Protein AF-A0A371NVS5-F1 (afdb_monomer_lite)

Organism: NCBI:txid2293570

Radius of gyration: 13.07 Å; chains: 1; bounding box: 30×23×36 Å

Foldseek 3Di:
DWEWEWEADLPATGTDTPPPPDPDDPCLLVLDDPVLSVLSRVLSVLCNVQLPDDPVVLVVCVVSLVVSQVSQVVSQVNSVVSPPVYHYWYQRSSVRGIDD

Structure (mmCIF, N/CA/C/O backbone):
data_AF-A0A371NVS5-F1
#
_entry.id   AF-A0A371NVS5-F1
#
loop_
_atom_site.group_PDB
_atom_site.id
_atom_site.type_symbol
_atom_site.label_atom_id
_atom_site.label_alt_id
_atom_site.label_comp_id
_atom_site.label_asym_id
_atom_site.label_entity_id
_atom_site.label_seq_id
_atom_site.pdbx_PDB_ins_code
_atom_site.Cartn_x
_atom_site.Cartn_y
_atom_site.Cartn_z
_atom_site.occupancy
_atom_site.B_iso_or_equiv
_atom_site.auth_seq_id
_atom_site.auth_comp_id
_atom_site.auth_asym_id
_atom_site.auth_atom_id
_atom_site.pdbx_PDB_model_num
ATOM 1 N N . MET A 1 1 ? -20.319 0.389 9.300 1.00 77.38 1 MET A N 1
ATOM 2 C CA . MET A 1 1 ? -19.194 -0.466 8.876 1.00 77.38 1 MET A CA 1
ATOM 3 C C . MET A 1 1 ? -18.427 0.375 7.890 1.00 77.38 1 MET A C 1
ATOM 5 O O . MET A 1 1 ? -19.064 0.831 6.953 1.00 77.38 1 MET A O 1
ATOM 9 N N . ARG A 1 2 ? -17.161 0.684 8.177 1.00 82.12 2 ARG A N 1
ATOM 10 C CA . ARG A 1 2 ? -16.365 1.583 7.330 1.00 82.12 2 ARG A CA 1
ATOM 11 C C . ARG A 1 2 ? -15.827 0.826 6.121 1.00 82.12 2 ARG A C 1
ATOM 13 O O . ARG A 1 2 ? -15.496 -0.355 6.259 1.00 82.12 2 ARG A O 1
ATOM 20 N N . TYR A 1 3 ? -15.735 1.499 4.984 1.00 85.56 3 TYR A N 1
ATOM 21 C CA . TYR A 1 3 ? -15.092 0.975 3.786 1.00 85.56 3 TYR A CA 1
ATOM 22 C C . TYR A 1 3 ? -13.858 1.815 3.526 1.00 85.56 3 TYR A C 1
ATOM 24 O O . TYR A 1 3 ? -13.966 3.006 3.289 1.00 85.56 3 TYR A O 1
ATOM 32 N N . LEU A 1 4 ? -12.689 1.204 3.632 1.00 87.31 4 LEU A N 1
ATOM 33 C CA . LEU A 1 4 ? -11.411 1.879 3.516 1.00 87.31 4 LEU A CA 1
ATOM 34 C C . LEU A 1 4 ? -10.693 1.420 2.249 1.00 87.31 4 LEU A C 1
ATOM 36 O O . LEU A 1 4 ? -10.844 0.274 1.824 1.00 87.31 4 LEU A O 1
ATOM 40 N N . VAL A 1 5 ? -9.875 2.289 1.670 1.00 88.62 5 VAL A N 1
ATOM 41 C CA . VAL A 1 5 ? -8.953 1.945 0.586 1.00 88.62 5 VAL A CA 1
ATOM 42 C C . VAL A 1 5 ? -7.539 2.290 1.022 1.00 88.62 5 VAL A C 1
ATOM 44 O O . VAL A 1 5 ? -7.272 3.442 1.349 1.00 88.62 5 VAL A O 1
ATOM 47 N N . LEU A 1 6 ? -6.654 1.295 1.002 1.00 89.94 6 LEU A N 1
ATOM 48 C CA . LEU A 1 6 ? -5.217 1.449 1.197 1.00 89.94 6 LEU A CA 1
ATOM 49 C C . LEU A 1 6 ? -4.523 1.537 -0.167 1.00 89.94 6 LEU A C 1
ATOM 51 O O . LEU A 1 6 ? -4.643 0.618 -0.980 1.00 89.94 6 LEU A O 1
ATOM 55 N N . SER A 1 7 ? -3.757 2.595 -0.406 1.00 91.06 7 SER A N 1
ATOM 56 C CA . SER A 1 7 ? -2.872 2.721 -1.567 1.00 91.06 7 SER A CA 1
ATOM 57 C C . SER A 1 7 ? -1.578 3.439 -1.194 1.00 91.06 7 SER A C 1
ATOM 59 O O . SER A 1 7 ? -1.500 4.136 -0.181 1.00 91.06 7 SER A O 1
ATOM 61 N N . ALA A 1 8 ? -0.535 3.230 -1.996 1.00 88.56 8 ALA A N 1
ATOM 62 C CA . ALA A 1 8 ? 0.677 4.024 -1.866 1.00 88.56 8 ALA A CA 1
ATOM 63 C C . ALA A 1 8 ? 0.460 5.384 -2.553 1.00 88.56 8 ALA A C 1
ATOM 65 O O . ALA A 1 8 ? -0.352 5.490 -3.469 1.00 88.56 8 ALA A O 1
ATOM 66 N N . ASP A 1 9 ? 1.171 6.415 -2.111 1.00 85.06 9 ASP A N 1
ATOM 67 C CA . ASP A 1 9 ? 1.125 7.765 -2.682 1.00 85.06 9 ASP A CA 1
ATOM 68 C C . ASP A 1 9 ? 2.523 8.402 -2.637 1.00 85.06 9 ASP A C 1
ATOM 70 O O . ASP A 1 9 ? 3.383 7.996 -1.853 1.00 85.06 9 ASP A O 1
ATOM 74 N N . TYR A 1 10 ? 2.753 9.420 -3.463 1.00 75.62 10 TYR A N 1
ATOM 75 C CA . TYR A 1 10 ? 4.009 10.167 -3.585 1.00 75.62 10 TYR A CA 1
ATOM 76 C C . TYR A 1 10 ? 4.449 10.873 -2.296 1.00 75.62 10 TYR A C 1
ATOM 78 O O . TYR A 1 10 ? 5.629 11.188 -2.151 1.00 75.62 10 TYR A O 1
ATOM 86 N N . MET A 1 11 ? 3.511 11.185 -1.399 1.00 72.81 11 MET A N 1
ATOM 87 C CA . MET A 1 11 ? 3.783 11.933 -0.166 1.00 72.81 11 MET A CA 1
ATOM 88 C C . MET A 1 11 ? 3.617 11.029 1.056 1.00 72.81 11 MET A C 1
ATOM 90 O O . MET A 1 11 ? 4.602 10.704 1.712 1.00 72.81 11 MET A O 1
ATOM 94 N N . ASP A 1 12 ? 2.394 10.560 1.305 1.00 72.38 12 ASP A N 1
ATOM 95 C CA . ASP A 1 12 ? 2.031 9.775 2.485 1.00 72.38 12 ASP A CA 1
ATOM 96 C C . ASP A 1 12 ? 1.139 8.592 2.085 1.00 72.38 12 ASP A C 1
ATOM 98 O O . ASP A 1 12 ? 0.356 8.726 1.149 1.00 72.38 12 ASP A O 1
ATOM 102 N N . PRO A 1 13 ? 1.211 7.438 2.774 1.00 68.81 13 PRO A N 1
ATOM 103 C CA . PRO A 1 13 ? 0.295 6.330 2.517 1.00 68.81 13 PRO A CA 1
ATOM 104 C C . PRO A 1 13 ? -1.160 6.799 2.568 1.00 68.81 13 PRO A C 1
ATOM 106 O O . PRO A 1 13 ? -1.586 7.432 3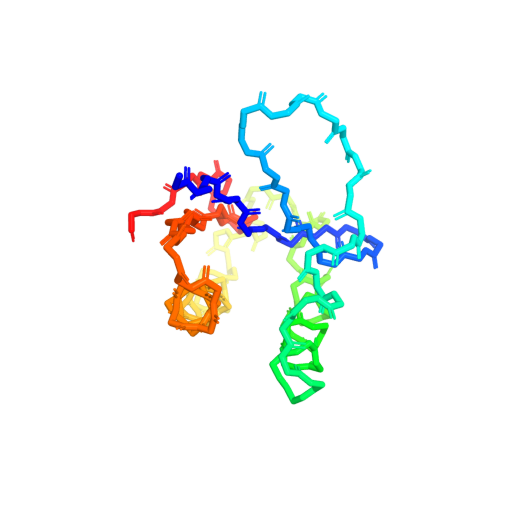.536 1.00 68.81 13 PRO A O 1
ATOM 109 N N . ASN A 1 14 ? -1.931 6.449 1.545 1.00 77.69 14 ASN A N 1
ATOM 110 C CA . ASN A 1 14 ? -3.328 6.830 1.459 1.00 77.69 14 ASN A CA 1
ATOM 111 C C . ASN A 1 14 ? -4.185 5.730 2.095 1.00 77.69 14 ASN A C 1
ATOM 113 O O . ASN A 1 14 ? -4.200 4.594 1.619 1.00 77.69 14 ASN A O 1
ATOM 117 N N . LEU A 1 15 ? -4.879 6.063 3.184 1.00 78.19 15 LEU A N 1
ATOM 118 C CA . LEU A 1 15 ? -5.891 5.217 3.811 1.00 78.19 15 LEU A CA 1
ATOM 119 C C . LEU A 1 15 ? -7.182 6.026 3.931 1.00 78.19 15 LEU A C 1
ATOM 121 O O . LEU A 1 15 ? -7.378 6.758 4.897 1.00 78.19 15 LEU A O 1
ATOM 125 N N . ARG A 1 16 ? -8.045 5.914 2.923 1.00 75.81 16 ARG A N 1
ATOM 126 C CA . ARG A 1 16 ? -9.238 6.763 2.764 1.00 75.81 16 ARG A CA 1
ATOM 127 C C . ARG A 1 16 ? -10.531 6.001 2.988 1.00 75.81 16 ARG A C 1
ATOM 129 O O . ARG A 1 16 ? -10.590 4.818 2.671 1.00 75.81 16 ARG A O 1
ATOM 136 N N . ASP A 1 17 ? -11.570 6.691 3.449 1.00 73.19 17 ASP A N 1
ATOM 137 C CA . ASP A 1 17 ? -12.936 6.158 3.463 1.00 73.19 17 ASP A CA 1
ATOM 138 C C . ASP A 1 17 ? -13.578 6.290 2.069 1.00 73.19 17 ASP A C 1
ATOM 140 O O . ASP A 1 17 ? -13.654 7.385 1.505 1.00 73.19 17 ASP A O 1
ATOM 144 N N . ASP A 1 18 ? -14.023 5.166 1.510 1.00 68.81 18 ASP A N 1
ATOM 145 C CA . ASP A 1 18 ? -14.617 5.045 0.174 1.00 68.81 18 ASP A CA 1
ATOM 146 C C . ASP A 1 18 ? -15.987 5.749 0.081 1.00 68.81 18 ASP A C 1
ATOM 148 O O . ASP A 1 18 ? -16.395 6.169 -1.001 1.00 68.81 18 ASP A O 1
ATOM 152 N N . GLU A 1 19 ? -16.694 5.945 1.205 1.00 63.50 19 GLU A N 1
ATOM 153 C CA . GLU A 1 19 ? -18.001 6.623 1.228 1.00 63.50 19 GLU A CA 1
ATOM 154 C C . GLU A 1 19 ? -17.896 8.152 1.374 1.00 63.50 19 GLU A C 1
ATOM 156 O O . GLU A 1 19 ? -18.844 8.868 1.041 1.00 63.50 19 GLU A O 1
ATOM 161 N N . SER A 1 20 ? -16.766 8.678 1.861 1.00 54.66 20 SER A N 1
ATOM 162 C CA . SER A 1 20 ? -16.663 10.091 2.265 1.00 54.66 20 SER A CA 1
ATOM 163 C C . SER A 1 20 ? -16.334 11.048 1.109 1.00 54.66 20 SER A C 1
ATOM 165 O O . SER A 1 20 ? -16.632 12.239 1.184 1.00 54.66 20 SER A O 1
ATOM 167 N N . GLY A 1 21 ? -15.730 10.568 0.013 1.00 48.66 21 GLY A N 1
ATOM 168 C CA . GLY A 1 21 ? -15.341 11.417 -1.128 1.00 48.66 21 GLY A CA 1
ATOM 169 C C . GLY A 1 21 ? -14.342 12.541 -0.789 1.00 48.66 21 GLY A C 1
ATOM 170 O O . GLY A 1 21 ? -14.062 13.387 -1.636 1.00 48.66 21 GLY A O 1
ATOM 171 N N . SER A 1 22 ? -13.816 12.560 0.438 1.00 43.69 22 SER A N 1
ATOM 172 C CA . SER A 1 22 ? -12.777 13.470 0.912 1.00 43.69 22 SER A CA 1
ATOM 173 C C . SER A 1 22 ? -11.422 12.931 0.461 1.00 43.69 22 SER A C 1
ATOM 175 O O . SER A 1 22 ? -11.016 11.845 0.866 1.00 43.69 22 SER A O 1
ATOM 177 N N . GLU A 1 23 ? -10.733 13.669 -0.414 1.00 44.12 23 GLU A N 1
ATOM 178 C CA . GLU A 1 23 ? -9.445 13.261 -1.002 1.00 44.12 23 GLU A CA 1
ATOM 179 C C . GLU A 1 23 ? -8.290 13.190 0.007 1.00 44.12 23 GLU A C 1
ATOM 181 O O . GLU A 1 23 ? -7.214 12.713 -0.338 1.00 44.12 23 GLU A O 1
ATOM 186 N N . PHE A 1 24 ? -8.492 13.619 1.252 1.00 43.88 24 PHE A N 1
ATOM 187 C CA . PHE A 1 24 ? -7.450 13.622 2.267 1.00 43.88 24 PHE A CA 1
ATOM 188 C C . PHE A 1 24 ? -8.073 13.409 3.640 1.00 43.88 24 PHE A C 1
ATOM 190 O O . PHE A 1 24 ? -8.563 14.363 4.232 1.00 43.88 24 PHE A O 1
ATOM 197 N N . ASP A 1 25 ? -8.001 12.193 4.175 1.00 49.84 25 ASP A N 1
ATOM 198 C CA . ASP A 1 25 ? -8.078 12.013 5.624 1.00 49.84 25 ASP A CA 1
ATOM 199 C C . ASP A 1 25 ? -6.891 11.177 6.092 1.00 49.84 25 ASP A C 1
ATOM 201 O O . ASP A 1 25 ? -6.917 9.955 6.193 1.00 49.84 25 ASP A O 1
ATOM 205 N N . VAL A 1 26 ? -5.833 11.917 6.422 1.00 50.06 26 VAL A N 1
ATOM 206 C CA . VAL A 1 26 ? -4.616 11.484 7.124 1.00 50.06 26 VAL A CA 1
ATOM 207 C C . VAL A 1 26 ? -4.941 10.924 8.529 1.00 50.06 26 VAL A C 1
ATOM 209 O O . VAL A 1 26 ? -4.051 10.500 9.260 1.00 50.06 26 VAL A O 1
ATOM 212 N N . ASP A 1 27 ? -6.215 10.877 8.928 1.00 58.72 27 ASP A N 1
ATOM 213 C CA . ASP A 1 27 ? -6.628 10.540 10.288 1.00 58.72 27 ASP A CA 1
ATOM 214 C C . ASP A 1 27 ? -6.803 9.036 10.545 1.00 58.72 27 ASP A C 1
ATOM 216 O O . ASP A 1 27 ? -6.586 8.592 11.669 1.00 58.72 27 ASP A O 1
ATOM 220 N N . VAL A 1 28 ? -7.080 8.207 9.529 1.00 62.34 28 VAL A N 1
ATOM 221 C CA . VAL A 1 28 ? -7.291 6.759 9.760 1.00 62.34 28 VAL A CA 1
ATOM 222 C C . VAL A 1 28 ? -5.983 6.044 10.122 1.00 62.34 28 VAL A C 1
ATOM 224 O O . VAL A 1 28 ? -5.977 5.100 10.912 1.00 62.34 28 VAL A O 1
ATOM 227 N N . VAL A 1 29 ? -4.841 6.524 9.616 1.00 68.38 29 VAL A N 1
ATOM 228 C CA . VAL A 1 29 ? -3.517 6.009 10.014 1.00 68.38 29 VAL A CA 1
ATOM 229 C C . VAL A 1 29 ? -3.216 6.313 11.492 1.00 68.38 29 VAL A C 1
ATOM 231 O O . VAL A 1 29 ? -2.485 5.561 12.130 1.00 68.38 29 VAL A O 1
ATOM 234 N N . ASN A 1 30 ? -3.819 7.355 12.076 1.00 71.31 30 ASN A N 1
ATOM 235 C CA . ASN A 1 30 ? -3.712 7.643 13.511 1.00 71.31 30 ASN A CA 1
ATOM 236 C C . ASN A 1 30 ? -4.676 6.802 14.370 1.00 71.31 30 ASN A C 1
ATOM 238 O O . ASN A 1 30 ? -4.526 6.769 15.592 1.00 71.31 30 ASN A O 1
ATOM 242 N N . GLU A 1 31 ? -5.664 6.137 13.760 1.00 83.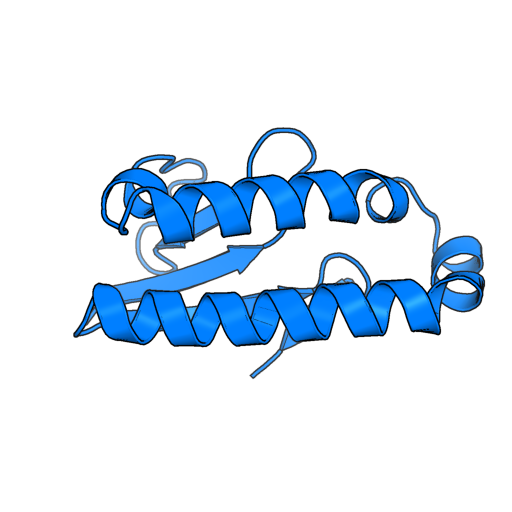38 31 GLU A N 1
ATOM 243 C CA . GLU A 1 31 ? -6.602 5.248 14.459 1.00 83.38 31 GLU A CA 1
ATOM 244 C C . GLU A 1 31 ? -6.037 3.835 14.674 1.00 83.38 31 GLU A C 1
ATOM 246 O O . GLU A 1 31 ? -6.534 3.104 15.533 1.00 83.38 31 GLU A O 1
ATOM 251 N N . VAL A 1 32 ? -4.999 3.449 13.925 1.00 86.81 32 VAL A N 1
ATOM 252 C CA . VAL A 1 32 ? -4.292 2.174 14.108 1.00 86.81 32 VAL A CA 1
ATOM 253 C C . VAL A 1 32 ? -3.149 2.286 15.120 1.00 86.81 32 VAL A C 1
ATOM 255 O O . VAL A 1 32 ? -2.706 3.368 15.508 1.00 86.81 32 VAL A O 1
ATOM 258 N N . SER A 1 33 ? -2.643 1.139 15.564 1.00 91.56 33 SER A N 1
ATOM 259 C CA . SER A 1 33 ? -1.508 1.058 16.473 1.00 91.56 33 SER A CA 1
ATOM 260 C C . SER A 1 33 ? -0.261 1.751 15.891 1.00 91.56 33 SER A C 1
ATOM 262 O O . SER A 1 33 ? -0.002 1.652 14.689 1.00 91.56 33 SER A O 1
ATOM 264 N N . PRO A 1 34 ? 0.591 2.393 16.721 1.00 88.69 34 PRO A N 1
ATOM 265 C CA . PRO A 1 34 ? 1.801 3.064 16.233 1.00 88.69 34 PRO A CA 1
ATOM 266 C C . PRO A 1 34 ? 2.752 2.144 15.458 1.00 88.69 34 PRO A C 1
ATOM 268 O O . PRO A 1 34 ? 3.444 2.589 14.546 1.00 88.69 34 PRO A O 1
ATOM 271 N N . SER A 1 35 ? 2.782 0.853 15.806 1.00 92.12 35 SER A N 1
ATOM 272 C CA . SER A 1 35 ? 3.522 -0.168 15.061 1.00 92.12 35 SER A CA 1
ATOM 273 C C . SER A 1 35 ? 2.961 -0.381 13.659 1.00 92.12 35 SER A C 1
ATOM 275 O O . SER A 1 35 ? 3.727 -0.418 12.703 1.00 92.12 35 SER A O 1
ATOM 277 N N . LEU A 1 36 ? 1.636 -0.496 13.524 1.00 92.12 36 LEU A N 1
ATOM 278 C CA . LEU A 1 36 ? 1.002 -0.680 12.223 1.00 92.12 36 LEU A CA 1
ATOM 279 C C . LEU A 1 36 ? 1.147 0.582 11.364 1.00 92.12 36 LEU A C 1
ATOM 281 O O . LEU A 1 36 ? 1.493 0.480 10.192 1.00 92.12 36 LEU A O 1
ATOM 285 N N . ALA A 1 37 ? 0.996 1.768 11.956 1.00 90.00 37 ALA A N 1
ATOM 286 C CA . ALA A 1 37 ? 1.257 3.033 11.272 1.00 90.00 37 ALA A CA 1
ATOM 287 C C . ALA A 1 37 ? 2.695 3.108 10.722 1.00 90.00 37 ALA A C 1
ATOM 289 O O . ALA A 1 37 ? 2.899 3.474 9.564 1.00 90.00 37 ALA A O 1
ATOM 290 N N . ALA A 1 38 ? 3.697 2.708 11.515 1.00 90.50 38 ALA A N 1
ATOM 291 C CA . ALA A 1 38 ? 5.090 2.673 11.070 1.00 90.50 38 ALA A CA 1
ATOM 292 C C . ALA A 1 38 ? 5.312 1.689 9.907 1.00 90.50 38 ALA A C 1
ATOM 294 O O . ALA A 1 38 ? 5.996 2.032 8.940 1.00 90.50 38 ALA A O 1
ATOM 295 N N . ASP A 1 39 ? 4.694 0.504 9.961 1.00 93.50 39 ASP A N 1
ATOM 296 C CA . ASP A 1 39 ? 4.788 -0.493 8.890 1.00 93.50 39 ASP A CA 1
ATOM 297 C C . ASP A 1 39 ? 4.165 0.004 7.577 1.00 93.50 39 ASP A C 1
ATOM 299 O O . ASP A 1 39 ? 4.702 -0.277 6.501 1.00 93.50 39 ASP A O 1
ATOM 303 N N . ILE A 1 40 ? 3.051 0.744 7.659 1.00 91.38 40 ILE A N 1
ATOM 304 C CA . ILE A 1 40 ? 2.378 1.363 6.509 1.00 91.38 40 ILE A CA 1
ATO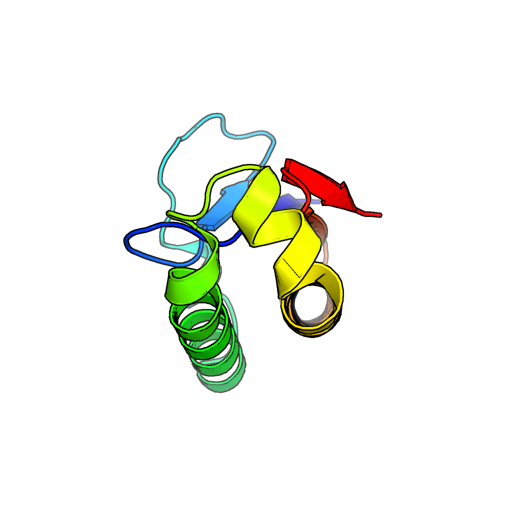M 305 C C . ILE A 1 40 ? 3.274 2.445 5.887 1.00 91.38 40 ILE A C 1
ATOM 307 O O . ILE A 1 40 ? 3.445 2.482 4.668 1.00 91.38 40 ILE A O 1
ATOM 311 N N . VAL A 1 41 ? 3.899 3.295 6.706 1.00 90.69 41 VAL A N 1
ATOM 312 C CA . VAL A 1 41 ? 4.832 4.331 6.229 1.00 90.69 41 VAL A CA 1
ATOM 313 C C . VAL A 1 41 ? 6.059 3.709 5.560 1.00 90.69 41 VAL A C 1
ATOM 315 O O . VAL A 1 41 ? 6.461 4.133 4.477 1.00 90.69 41 VAL A O 1
ATOM 318 N N . GLU A 1 42 ? 6.655 2.678 6.160 1.00 92.94 42 GLU A N 1
ATOM 319 C CA . GLU A 1 42 ? 7.802 1.979 5.572 1.00 92.94 42 GLU A CA 1
ATOM 320 C C . GLU A 1 42 ? 7.440 1.307 4.237 1.00 92.94 42 GLU A C 1
ATOM 322 O O . GLU A 1 42 ? 8.208 1.360 3.267 1.00 92.94 42 GLU A O 1
ATOM 327 N N . TRP A 1 43 ? 6.253 0.707 4.163 1.00 94.50 43 TRP A N 1
ATOM 328 C CA . TRP A 1 43 ? 5.722 0.150 2.927 1.00 94.50 43 TRP A CA 1
ATOM 329 C C . TRP A 1 43 ? 5.549 1.222 1.840 1.00 94.50 43 TRP A C 1
ATOM 331 O O . TRP A 1 43 ? 6.050 1.031 0.729 1.00 94.50 43 TRP A O 1
ATOM 341 N N . ASN A 1 44 ? 4.946 2.373 2.160 1.00 92.12 44 ASN A N 1
ATOM 342 C CA . ASN A 1 44 ? 4.793 3.485 1.216 1.00 92.12 44 ASN A CA 1
ATOM 343 C C . ASN A 1 44 ? 6.145 4.012 0.717 1.00 92.12 44 ASN A C 1
ATOM 345 O O . ASN A 1 44 ? 6.327 4.245 -0.478 1.00 92.12 44 ASN A O 1
ATOM 349 N N . ASN A 1 45 ? 7.120 4.141 1.621 1.00 92.31 45 ASN A N 1
ATOM 350 C CA . ASN A 1 45 ? 8.483 4.555 1.285 1.00 92.31 45 ASN A CA 1
ATOM 351 C C . ASN A 1 45 ? 9.159 3.576 0.318 1.00 92.31 45 ASN A C 1
ATOM 353 O O . ASN A 1 45 ? 9.837 3.991 -0.620 1.00 92.31 45 ASN A O 1
ATOM 357 N N . SER A 1 46 ? 8.938 2.275 0.509 1.00 93.56 46 SER A N 1
ATOM 358 C CA . SER A 1 46 ? 9.449 1.241 -0.398 1.00 93.56 46 SER A CA 1
ATOM 359 C C . SER A 1 46 ? 8.797 1.327 -1.785 1.00 93.56 46 SER A C 1
ATOM 361 O O . SER A 1 46 ? 9.442 1.056 -2.799 1.00 93.56 46 SER A O 1
ATOM 363 N N . TYR A 1 47 ? 7.537 1.762 -1.839 1.00 92.44 47 TYR A N 1
ATOM 364 C CA . TYR A 1 47 ? 6.780 1.941 -3.075 1.00 92.44 47 TYR A CA 1
ATOM 365 C C . TYR A 1 47 ? 7.238 3.144 -3.916 1.00 92.44 47 TYR A C 1
ATOM 367 O O . TYR A 1 47 ? 7.041 3.139 -5.132 1.00 92.44 47 TYR A O 1
ATOM 375 N N . GLN A 1 48 ? 7.929 4.128 -3.328 1.00 91.31 48 GLN A N 1
ATOM 376 C CA . GLN A 1 48 ? 8.396 5.331 -4.040 1.00 91.31 48 GLN A CA 1
ATOM 377 C C . GLN A 1 48 ? 9.302 5.031 -5.238 1.00 91.31 48 GLN A C 1
ATOM 379 O O . GLN A 1 48 ? 9.348 5.805 -6.189 1.00 91.31 48 GLN A O 1
ATOM 384 N N . ALA A 1 49 ? 10.004 3.894 -5.230 1.00 91.75 49 ALA A N 1
ATOM 385 C CA . ALA A 1 49 ? 10.797 3.464 -6.377 1.00 91.75 49 ALA A CA 1
ATOM 386 C C . ALA A 1 49 ? 9.924 3.081 -7.587 1.00 91.75 49 ALA A C 1
ATOM 388 O O . ALA A 1 49 ? 10.356 3.245 -8.725 1.00 91.75 49 ALA A O 1
ATOM 389 N N . VAL A 1 50 ? 8.710 2.576 -7.347 1.00 91.62 50 VAL A N 1
ATOM 390 C CA . VAL A 1 50 ? 7.784 2.062 -8.367 1.00 91.62 50 VAL A CA 1
ATOM 391 C C . VAL A 1 50 ? 6.868 3.153 -8.910 1.00 91.62 50 VAL A C 1
ATOM 393 O O . VAL A 1 50 ? 6.600 3.183 -10.108 1.00 91.62 50 VAL A O 1
ATOM 396 N N . ILE A 1 51 ? 6.392 4.056 -8.053 1.00 88.56 51 ILE A N 1
ATOM 397 C CA . ILE A 1 51 ? 5.404 5.082 -8.410 1.00 88.56 51 ILE A CA 1
ATOM 398 C C . ILE A 1 51 ? 5.777 5.875 -9.692 1.00 88.56 51 ILE A C 1
ATOM 400 O O . ILE A 1 51 ? 4.935 5.947 -10.593 1.00 88.56 51 ILE A O 1
ATOM 404 N N . PRO A 1 52 ? 7.010 6.402 -9.865 1.00 91.38 52 PRO A N 1
ATOM 405 C CA . PRO A 1 52 ? 7.369 7.186 -11.051 1.00 91.38 52 PRO A CA 1
ATOM 406 C C . PRO A 1 52 ? 7.686 6.332 -12.292 1.00 91.38 52 PRO A C 1
ATOM 408 O O . PRO A 1 52 ? 7.979 6.887 -13.352 1.00 91.38 52 PRO A O 1
ATOM 411 N N . MET A 1 53 ? 7.688 4.997 -12.182 1.00 94.00 53 MET A N 1
ATOM 412 C CA . MET A 1 53 ? 8.009 4.110 -13.298 1.00 94.00 53 MET A CA 1
ATOM 413 C C . MET A 1 53 ? 6.936 4.175 -14.386 1.00 94.00 53 MET A C 1
ATOM 415 O O . MET A 1 53 ? 5.734 4.166 -14.109 1.00 94.00 53 MET A O 1
ATOM 419 N N . ASP A 1 54 ? 7.374 4.149 -15.642 1.00 92.94 54 ASP A N 1
ATOM 420 C CA . ASP A 1 54 ? 6.488 3.903 -16.775 1.00 92.94 54 ASP A CA 1
ATOM 421 C C . ASP A 1 54 ? 6.105 2.415 -16.885 1.00 92.94 54 ASP A C 1
ATOM 423 O O . ASP A 1 54 ? 6.552 1.557 -16.118 1.00 92.94 54 ASP A O 1
ATOM 427 N N . LEU A 1 55 ? 5.258 2.090 -17.864 1.00 92.19 55 LEU A N 1
ATOM 428 C CA . LEU A 1 55 ? 4.776 0.725 -18.069 1.00 92.19 55 LEU A CA 1
ATOM 429 C C . LEU A 1 55 ? 5.909 -0.279 -18.347 1.00 92.19 55 LEU A C 1
ATOM 431 O O . LEU A 1 55 ? 5.849 -1.409 -17.866 1.00 92.19 55 LEU A O 1
ATOM 435 N N . ALA A 1 56 ? 6.938 0.104 -19.107 1.00 93.88 56 ALA A N 1
ATOM 436 C CA . ALA A 1 56 ? 8.028 -0.804 -19.460 1.00 93.88 56 ALA A CA 1
ATOM 437 C C . ALA A 1 56 ? 8.913 -1.106 -18.242 1.00 93.88 56 ALA A C 1
ATOM 439 O O . ALA A 1 56 ? 9.257 -2.264 -17.996 1.00 93.88 56 ALA A O 1
ATOM 440 N N . ALA A 1 57 ? 9.221 -0.082 -17.445 1.00 94.62 57 ALA A N 1
ATOM 441 C CA . ALA A 1 57 ? 9.946 -0.223 -16.189 1.00 94.62 57 ALA A CA 1
ATOM 442 C C . ALA A 1 57 ? 9.168 -1.077 -15.172 1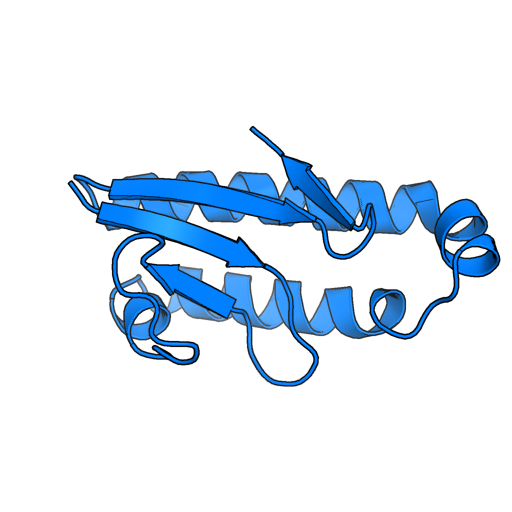.00 94.62 57 ALA A C 1
ATOM 444 O O . ALA A 1 57 ? 9.761 -1.936 -14.523 1.00 94.62 57 ALA A O 1
ATOM 445 N N . ARG A 1 58 ? 7.839 -0.929 -15.098 1.00 93.62 58 ARG A N 1
ATOM 446 C CA . ARG A 1 58 ? 6.976 -1.763 -14.239 1.00 93.62 58 ARG A CA 1
ATOM 447 C C . ARG A 1 58 ? 6.994 -3.233 -14.639 1.00 93.62 58 ARG A C 1
ATOM 449 O O . ARG A 1 58 ? 7.088 -4.093 -13.771 1.00 93.62 58 ARG A O 1
ATOM 456 N N . VAL A 1 59 ? 6.969 -3.534 -15.940 1.00 94.00 59 VAL A N 1
ATOM 457 C CA . VAL A 1 59 ? 7.111 -4.917 -16.431 1.00 94.00 59 VAL A CA 1
ATOM 458 C C . VAL A 1 59 ? 8.462 -5.506 -16.017 1.00 94.00 59 VAL A C 1
ATOM 460 O O . VAL A 1 59 ? 8.518 -6.653 -15.581 1.00 94.00 59 VAL A O 1
ATOM 463 N N . ALA A 1 60 ? 9.542 -4.727 -16.102 1.00 95.25 60 ALA A N 1
ATOM 464 C CA . ALA A 1 60 ? 10.867 -5.169 -15.667 1.00 95.25 60 ALA A CA 1
ATOM 465 C C . ALA A 1 60 ? 10.980 -5.335 -14.138 1.00 95.25 60 ALA A C 1
ATOM 467 O O . ALA A 1 60 ? 11.759 -6.161 -13.668 1.00 95.25 60 ALA A O 1
ATOM 468 N N . ALA A 1 61 ? 10.195 -4.579 -13.367 1.00 95.38 61 ALA A N 1
ATOM 469 C CA . ALA A 1 61 ? 10.161 -4.603 -11.906 1.00 95.38 61 ALA A CA 1
ATOM 470 C C . ALA A 1 61 ? 9.032 -5.480 -11.325 1.00 95.38 61 ALA A C 1
ATOM 472 O O . ALA A 1 61 ? 8.698 -5.337 -10.148 1.00 95.38 61 ALA A O 1
ATOM 473 N N . ALA A 1 62 ? 8.439 -6.383 -12.116 1.00 94.38 62 ALA A N 1
ATOM 474 C CA . ALA A 1 62 ? 7.254 -7.152 -11.724 1.00 94.38 62 ALA A CA 1
ATOM 475 C C . ALA A 1 62 ? 7.420 -7.920 -10.398 1.00 94.38 62 ALA A C 1
ATOM 477 O O . ALA A 1 62 ? 6.496 -7.937 -9.587 1.00 94.38 62 ALA A O 1
ATOM 478 N N . ASP A 1 63 ? 8.598 -8.494 -10.141 1.00 95.31 63 ASP A N 1
ATOM 479 C CA . ASP A 1 63 ? 8.871 -9.220 -8.893 1.00 95.31 63 ASP A CA 1
ATOM 480 C C . ASP A 1 63 ? 8.895 -8.291 -7.670 1.00 95.31 63 ASP A C 1
ATOM 482 O O . ASP A 1 63 ? 8.373 -8.645 -6.613 1.00 95.31 63 ASP A O 1
ATOM 486 N N . LEU A 1 64 ? 9.471 -7.092 -7.811 1.00 95.06 64 LEU A N 1
ATOM 487 C CA . LEU A 1 64 ? 9.469 -6.074 -6.758 1.00 95.06 64 LEU A CA 1
ATOM 488 C C . LEU A 1 64 ? 8.040 -5.598 -6.485 1.00 95.06 64 LEU A C 1
ATOM 490 O O . LEU A 1 64 ? 7.622 -5.539 -5.333 1.00 95.06 64 LEU A O 1
ATOM 494 N N . ILE A 1 65 ? 7.284 -5.305 -7.546 1.00 94.94 65 ILE A N 1
ATOM 495 C CA . ILE A 1 65 ? 5.878 -4.902 -7.447 1.00 94.94 65 ILE A CA 1
ATOM 496 C C . ILE A 1 65 ? 5.066 -5.978 -6.726 1.00 94.94 65 ILE A C 1
ATOM 498 O O . ILE A 1 65 ? 4.365 -5.664 -5.772 1.00 94.94 65 ILE A O 1
ATOM 502 N N . GLY A 1 66 ? 5.223 -7.250 -7.101 1.00 95.56 66 GLY A N 1
ATOM 503 C CA . GLY A 1 66 ? 4.517 -8.355 -6.456 1.00 95.56 66 GLY A CA 1
ATOM 504 C C . GLY A 1 66 ? 4.832 -8.490 -4.962 1.00 95.56 66 GLY A C 1
ATOM 505 O O . GLY A 1 66 ? 3.933 -8.765 -4.168 1.00 95.56 66 GLY A O 1
ATOM 506 N N . GLN A 1 67 ? 6.082 -8.255 -4.551 1.00 96.69 67 GLN A N 1
ATOM 507 C CA . GLN A 1 67 ? 6.462 -8.249 -3.132 1.00 96.69 67 GLN A CA 1
ATOM 508 C C . GLN A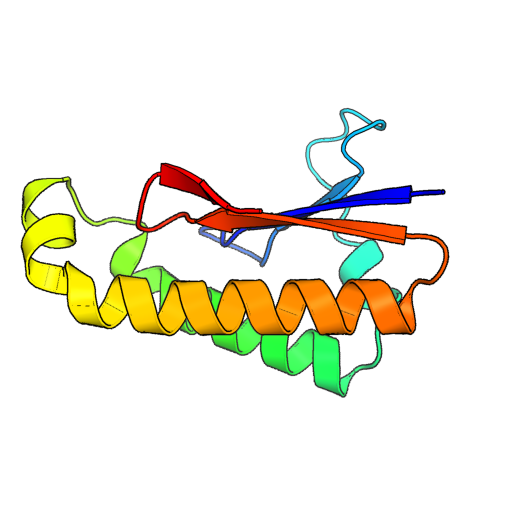 1 67 ? 5.812 -7.088 -2.370 1.00 96.69 67 GLN A C 1
ATOM 510 O O . GLN A 1 67 ? 5.287 -7.282 -1.272 1.00 96.69 67 GLN A O 1
ATOM 515 N N . LEU A 1 68 ? 5.825 -5.889 -2.956 1.00 96.00 68 LEU A N 1
ATOM 516 C CA . LEU A 1 68 ? 5.222 -4.703 -2.353 1.00 96.00 68 LEU A CA 1
ATOM 517 C C . LEU A 1 68 ? 3.692 -4.805 -2.288 1.00 96.00 68 LEU A C 1
ATOM 519 O O . LEU A 1 68 ? 3.102 -4.398 -1.289 1.00 96.00 68 LEU A O 1
ATOM 523 N N . ASP A 1 69 ? 3.061 -5.387 -3.308 1.00 95.69 69 ASP A N 1
ATOM 524 C CA . ASP A 1 69 ? 1.625 -5.679 -3.342 1.00 95.69 69 ASP A CA 1
ATOM 525 C C . ASP A 1 69 ? 1.231 -6.703 -2.280 1.00 95.69 69 ASP A C 1
ATOM 527 O O . ASP A 1 69 ? 0.248 -6.512 -1.568 1.00 95.69 69 ASP A O 1
ATOM 531 N N . GLY A 1 70 ? 2.018 -7.773 -2.130 1.00 96.31 70 GLY A N 1
ATOM 532 C CA . GLY A 1 70 ? 1.799 -8.767 -1.081 1.00 96.31 70 GLY A CA 1
ATOM 533 C C . GLY A 1 70 ? 1.856 -8.146 0.316 1.00 96.31 70 GLY A C 1
ATOM 534 O O . GLY A 1 70 ? 1.006 -8.436 1.154 1.00 96.31 70 GLY A O 1
ATOM 535 N N . ARG A 1 71 ? 2.807 -7.231 0.547 1.00 96.06 71 ARG A N 1
ATOM 536 C CA . ARG A 1 71 ? 2.883 -6.460 1.795 1.00 96.06 71 ARG A CA 1
ATOM 537 C C . ARG A 1 71 ? 1.686 -5.515 1.960 1.00 96.06 71 ARG A C 1
ATOM 539 O O . ARG A 1 71 ? 1.163 -5.411 3.061 1.00 96.06 71 ARG A O 1
ATOM 546 N N . GLY A 1 72 ? 1.228 -4.867 0.888 1.00 94.75 72 GLY A N 1
ATOM 547 C CA . GLY A 1 72 ? 0.036 -4.010 0.911 1.00 94.75 72 GLY A CA 1
ATOM 548 C C . GLY A 1 72 ? -1.237 -4.769 1.304 1.00 94.75 72 GLY A C 1
ATOM 549 O O . GLY A 1 72 ? -2.006 -4.290 2.135 1.00 94.75 72 GLY A O 1
ATOM 550 N N . LEU A 1 73 ? -1.425 -5.984 0.781 1.00 95.94 73 LEU A N 1
ATOM 551 C CA . LEU A 1 73 ? -2.545 -6.862 1.144 1.00 95.94 73 LEU A CA 1
ATOM 552 C C . LEU A 1 73 ? -2.488 -7.325 2.608 1.00 95.94 73 LEU A C 1
ATOM 554 O O . LEU A 1 73 ? -3.511 -7.317 3.291 1.00 95.94 73 LEU A O 1
ATOM 558 N N . ASP A 1 74 ? -1.305 -7.699 3.106 1.00 96.88 74 ASP A N 1
ATOM 559 C CA . ASP A 1 74 ? -1.123 -8.062 4.520 1.00 96.88 74 ASP A CA 1
ATOM 560 C C . ASP A 1 74 ? -1.464 -6.887 5.451 1.00 96.88 74 ASP A C 1
ATOM 562 O O . ASP A 1 74 ? -2.206 -7.042 6.424 1.00 96.88 74 ASP A O 1
ATOM 566 N N . LEU A 1 75 ? -0.998 -5.681 5.106 1.00 94.75 75 LEU A N 1
ATOM 567 C CA . LEU A 1 75 ? -1.334 -4.460 5.836 1.00 94.75 75 LEU A CA 1
ATOM 568 C C . LEU A 1 75 ? -2.840 -4.184 5.826 1.00 94.75 75 LEU A C 1
ATOM 570 O O . LEU A 1 75 ? -3.392 -3.880 6.880 1.00 94.75 75 LEU A O 1
ATOM 574 N N . ALA A 1 76 ? -3.516 -4.336 4.684 1.00 93.25 76 ALA A N 1
ATOM 575 C CA . ALA A 1 76 ? -4.966 -4.163 4.597 1.00 93.25 76 ALA A CA 1
ATOM 576 C C . ALA A 1 76 ? -5.711 -5.086 5.579 1.00 93.25 76 ALA A C 1
ATOM 578 O O . ALA A 1 76 ? -6.561 -4.612 6.333 1.00 93.25 76 ALA A O 1
ATOM 579 N N . GLY A 1 77 ? -5.332 -6.367 5.651 1.00 94.75 77 GLY A N 1
ATOM 580 C CA . GLY A 1 77 ? -5.917 -7.315 6.605 1.00 94.75 77 GLY A CA 1
ATOM 581 C C . GLY A 1 77 ? -5.676 -6.927 8.067 1.00 94.75 77 GLY A C 1
ATOM 582 O O . GLY A 1 77 ? -6.596 -6.970 8.883 1.00 94.75 77 GLY A O 1
ATOM 583 N N . ARG A 1 78 ? -4.466 -6.472 8.406 1.00 95.12 78 ARG A N 1
ATOM 584 C CA . ARG A 1 78 ? -4.139 -6.000 9.764 1.00 95.12 78 ARG A CA 1
ATOM 585 C C . ARG A 1 78 ? -4.937 -4.750 10.153 1.00 95.12 78 ARG A C 1
ATOM 587 O O . ARG A 1 78 ? -5.413 -4.656 11.281 1.00 95.12 78 ARG A O 1
ATOM 594 N N . ILE A 1 79 ? -5.133 -3.817 9.218 1.00 91.81 79 ILE A N 1
ATOM 595 C CA . ILE A 1 79 ? -5.968 -2.623 9.428 1.00 91.81 79 ILE A CA 1
ATOM 596 C C . ILE A 1 79 ? -7.431 -3.031 9.652 1.00 91.81 79 ILE A C 1
ATOM 598 O O . ILE A 1 79 ? -8.073 -2.525 10.574 1.00 91.81 79 ILE A O 1
ATOM 602 N N . GLU A 1 80 ? -7.962 -3.971 8.857 1.00 92.69 80 GLU A N 1
ATOM 603 C CA . GLU A 1 80 ? -9.319 -4.501 9.057 1.00 92.69 80 GLU A CA 1
ATOM 604 C C . GLU A 1 80 ? -9.505 -5.103 10.449 1.00 92.69 80 GLU A C 1
ATOM 606 O O . GLU A 1 80 ? -10.580 -4.965 11.029 1.00 92.69 80 GLU A O 1
ATOM 611 N N . GLU A 1 81 ? -8.492 -5.790 10.982 1.00 93.50 81 GLU A N 1
ATOM 612 C CA . GLU A 1 81 ? -8.530 -6.395 12.313 1.00 93.50 81 GLU A CA 1
ATOM 613 C C . GLU A 1 81 ? -8.550 -5.366 13.444 1.00 93.50 81 GLU A C 1
ATOM 615 O O . GLU A 1 81 ? -9.334 -5.526 14.384 1.00 93.50 81 GLU A O 1
ATOM 620 N N . GLU A 1 82 ? -7.735 -4.313 13.352 1.00 93.25 82 GLU A N 1
ATOM 621 C CA . GLU A 1 82 ? -7.661 -3.275 14.385 1.00 93.25 82 GLU A CA 1
ATOM 622 C C . GLU A 1 82 ? -8.888 -2.347 14.379 1.00 93.25 82 GLU A C 1
ATOM 624 O O . GLU A 1 82 ? -9.373 -1.964 15.444 1.00 93.25 82 GLU A O 1
ATOM 629 N N . LEU A 1 83 ? -9.444 -2.032 13.204 1.00 89.25 83 LEU A N 1
ATOM 630 C CA . LEU A 1 83 ? -10.520 -1.041 13.052 1.00 89.25 83 LEU A CA 1
ATOM 631 C C . LEU A 1 83 ? -11.936 -1.643 13.000 1.00 89.25 83 LEU A C 1
ATOM 633 O O . LEU A 1 83 ? -12.878 -0.995 12.531 1.00 89.25 83 LEU A O 1
ATOM 637 N N . ARG A 1 84 ? -12.133 -2.890 13.455 1.00 86.62 84 ARG A N 1
ATOM 638 C CA . ARG A 1 84 ? -13.440 -3.565 13.344 1.00 86.62 84 ARG A CA 1
ATOM 639 C C . ARG A 1 84 ? -14.574 -2.760 14.014 1.00 86.62 84 ARG A C 1
ATOM 641 O O . ARG A 1 84 ? -14.449 -2.397 15.182 1.00 86.62 84 ARG A O 1
ATOM 648 N N . PRO A 1 85 ? -15.739 -2.581 13.347 1.00 86.81 85 PRO A N 1
ATOM 649 C CA . PRO A 1 85 ? -16.104 -3.138 12.041 1.00 86.81 85 PRO A CA 1
ATOM 650 C C . PRO A 1 85 ? -15.688 -2.247 10.850 1.00 86.81 85 PRO A C 1
ATOM 652 O O . PRO A 1 85 ? -16.337 -1.232 10.563 1.00 86.81 85 PRO A O 1
ATOM 655 N N . ALA A 1 86 ? -14.694 -2.707 10.086 1.00 86.75 86 ALA A N 1
ATOM 656 C CA . ALA A 1 86 ? -14.203 -2.090 8.857 1.00 86.75 86 ALA A CA 1
ATOM 657 C C . ALA A 1 86 ? -13.914 -3.156 7.788 1.00 86.75 86 ALA A C 1
ATOM 659 O O . ALA A 1 86 ? -13.704 -4.325 8.115 1.00 86.75 86 ALA A O 1
ATOM 660 N N . ARG A 1 87 ? -13.924 -2.737 6.523 1.00 89.81 87 ARG A N 1
ATOM 661 C CA . ARG A 1 87 ? -13.427 -3.488 5.368 1.00 89.81 87 ARG A CA 1
ATOM 662 C C . ARG A 1 87 ? -12.423 -2.610 4.633 1.00 89.81 87 ARG A C 1
ATOM 664 O O . ARG A 1 87 ? -12.741 -1.456 4.378 1.00 89.81 87 ARG A O 1
ATOM 671 N N . VAL A 1 88 ? -11.251 -3.128 4.301 1.00 89.81 88 VAL A N 1
ATOM 672 C CA . VAL A 1 88 ? -10.145 -2.399 3.680 1.00 89.81 88 VAL A CA 1
ATOM 673 C C . VAL A 1 88 ? -9.830 -3.063 2.348 1.00 89.81 88 VAL A C 1
ATOM 675 O O . VAL A 1 88 ? -9.433 -4.220 2.286 1.00 89.81 88 VAL A O 1
ATOM 678 N N . HIS A 1 89 ? -10.010 -2.327 1.260 1.00 91.62 89 HIS A N 1
ATOM 679 C CA . HIS A 1 89 ? -9.568 -2.739 -0.064 1.00 91.62 89 HIS A CA 1
ATOM 680 C C . HIS A 1 89 ? -8.153 -2.233 -0.309 1.00 91.62 89 HIS A C 1
ATOM 682 O O . HIS A 1 89 ? -7.806 -1.119 0.078 1.00 91.62 89 HIS A O 1
ATOM 688 N N . TYR A 1 90 ? -7.348 -3.021 -1.010 1.00 92.19 90 TYR A N 1
ATOM 689 C CA . TYR A 1 90 ? -6.017 -2.600 -1.414 1.00 92.19 90 TYR A CA 1
ATOM 690 C C . TYR A 1 90 ? -6.015 -2.157 -2.881 1.00 92.19 90 TYR A C 1
ATOM 692 O O . TYR A 1 90 ? -6.549 -2.848 -3.750 1.00 92.19 90 TYR A O 1
ATOM 700 N N . TYR A 1 91 ? -5.404 -1.012 -3.178 1.00 90.88 91 TYR A N 1
ATOM 701 C CA . TYR A 1 91 ? -5.104 -0.582 -4.540 1.00 90.88 91 TYR A CA 1
ATOM 702 C C . TYR A 1 91 ? -3.601 -0.675 -4.797 1.00 90.88 91 TYR A C 1
ATOM 704 O O . TYR A 1 91 ? -2.790 0.003 -4.165 1.00 90.88 91 TYR A O 1
ATOM 712 N N . SER A 1 92 ? -3.238 -1.533 -5.748 1.00 90.62 92 SER A N 1
ATOM 713 C CA . SER A 1 92 ? -1.864 -1.692 -6.199 1.00 90.62 92 SER A CA 1
ATOM 714 C C . SER A 1 92 ? -1.475 -0.518 -7.083 1.00 90.62 92 SER A C 1
ATOM 716 O O . SER A 1 92 ? -1.932 -0.412 -8.225 1.00 90.62 92 SER A O 1
ATOM 718 N N . GLU A 1 93 ? -0.573 0.323 -6.583 1.00 87.25 93 GLU A N 1
ATOM 719 C CA . GLU A 1 93 ? 0.071 1.354 -7.393 1.00 87.25 93 GLU A CA 1
ATOM 720 C C . GLU A 1 93 ? 0.929 0.735 -8.491 1.00 87.25 93 GLU A C 1
ATOM 722 O O . GLU A 1 93 ? 0.991 1.274 -9.587 1.00 87.25 93 GLU A O 1
ATOM 727 N N . GLY A 1 94 ? 1.570 -0.412 -8.243 1.00 85.31 94 GLY A N 1
ATOM 728 C CA . GLY A 1 94 ? 2.430 -1.099 -9.205 1.00 85.31 94 GLY A CA 1
ATOM 729 C C . GLY A 1 94 ? 1.670 -1.623 -10.425 1.00 85.31 94 GLY A C 1
ATOM 730 O O . GLY A 1 94 ? 2.078 -1.384 -11.568 1.00 85.31 94 GLY A O 1
ATOM 731 N N . LEU A 1 95 ? 0.544 -2.293 -10.175 1.00 87.25 95 LEU A N 1
ATOM 732 C CA . LEU A 1 95 ? -0.335 -2.880 -11.188 1.00 87.25 95 LEU A CA 1
ATOM 733 C C . LEU A 1 95 ? -1.443 -1.931 -11.658 1.00 87.25 95 LEU A C 1
ATOM 735 O O . LEU A 1 95 ? -2.166 -2.281 -12.593 1.00 87.25 95 LEU A O 1
ATOM 739 N N . LEU A 1 96 ? -1.574 -0.764 -11.020 1.00 86.25 96 LEU A N 1
ATOM 740 C CA . LEU A 1 96 ? -2.580 0.261 -11.303 1.00 86.25 96 LEU A CA 1
ATOM 741 C C . LEU A 1 96 ? -4.012 -0.301 -11.244 1.00 86.25 96 LEU A C 1
ATOM 743 O O . LEU A 1 9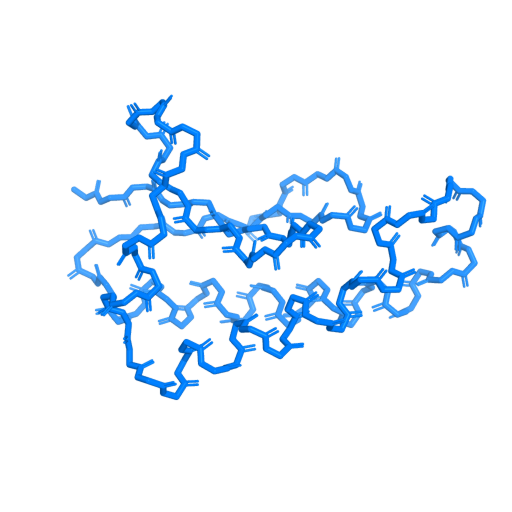6 ? -4.817 -0.095 -12.155 1.00 86.25 96 LEU A O 1
ATOM 747 N N . LYS A 1 97 ? -4.313 -1.086 -10.201 1.00 87.75 97 LYS A N 1
ATOM 748 C CA . LYS A 1 97 ? -5.626 -1.726 -10.017 1.00 87.75 97 LYS A CA 1
ATOM 749 C C . LYS A 1 97 ? -5.918 -2.075 -8.560 1.00 87.75 97 LYS A C 1
ATOM 751 O O . LYS A 1 97 ? -5.010 -2.369 -7.787 1.00 87.75 97 LYS A O 1
ATOM 756 N N . SER A 1 98 ? -7.202 -2.173 -8.224 1.00 81.00 98 SER A N 1
ATOM 757 C CA . SER A 1 98 ? -7.650 -2.750 -6.954 1.00 81.00 98 SER A CA 1
ATOM 758 C C . SER A 1 98 ? -7.437 -4.262 -6.910 1.00 81.00 98 SER A C 1
ATOM 760 O O . SER A 1 98 ? -7.646 -4.962 -7.907 1.00 81.00 98 SER A O 1
ATOM 762 N N . LEU A 1 99 ? -7.061 -4.758 -5.736 1.00 79.56 99 LEU A N 1
ATOM 763 C CA . LEU A 1 99 ? -6.922 -6.170 -5.419 1.00 79.56 99 LEU A CA 1
ATOM 764 C C . LEU A 1 99 ? -7.906 -6.549 -4.296 1.00 79.56 99 LEU A C 1
ATOM 766 O O . LEU A 1 99 ? -8.142 -5.729 -3.405 1.00 79.56 99 LEU A O 1
ATOM 770 N N . PRO A 1 100 ? -8.528 -7.741 -4.389 1.00 71.44 100 PRO A N 1
ATOM 771 C CA . PRO A 1 100 ? -9.441 -8.247 -3.371 1.00 71.44 100 PRO A CA 1
ATOM 772 C C . PRO A 1 100 ? -8.718 -8.719 -2.110 1.00 71.44 100 PRO A C 1
ATOM 774 O O . PRO A 1 100 ? -7.528 -9.098 -2.211 1.00 71.44 100 PRO A O 1
#

Sequence (100 aa):
MRYLVLSADYMDPNLRDDESGSEFDVDVVNEVSPSLAADIVEWNNSYQAVIPMDLAARVAAADLIGQLDGRGLDLAGRIEEELRPARVHYYSEGLLKSLP

pLDDT: mean 85.0, std 13.24, range [43.69, 96.88]

Secondary structure (DSSP, 8-state):
-EEEEEE--SSS-EEEETTT--S--TTHHHHS-HHHHHHHHHHHHHHTTTTT--HHHHHHTHHHHHHHHHHHHHHHHHHHHHTSSEEEEEEETTTTEEE-